Protein AF-A0A6F8YF92-F1 (afdb_monomer_lite)

pLDDT: mean 78.63, std 19.3, range [41.84, 97.56]

Radius of gyration: 23.36 Å; chains: 1; bounding box: 31×30×79 Å

Secondary structure (DSSP, 8-state):
--PPPPGGGHHHHHHHHHHHHHHHHHHHHTT-HHHHHHHHHHHHHHHHHHHHHHHHHHHHHH-------------------

Structure (mmCIF, N/CA/C/O backbone):
data_AF-A0A6F8YF92-F1
#
_entry.id   AF-A0A6F8YF92-F1
#
loop_
_atom_site.group_PDB
_atom_site.id
_atom_site.type_symbol
_atom_site.label_atom_id
_atom_site.label_alt_id
_atom_site.label_comp_id
_atom_site.label_asym_id
_atom_site.label_entity_id
_atom_site.label_seq_id
_atom_site.pdbx_PDB_ins_code
_atom_site.Cartn_x
_atom_site.Cartn_y
_atom_site.Cartn_z
_atom_site.occupancy
_atom_site.B_iso_or_equiv
_atom_site.auth_seq_id
_atom_site.auth_comp_id
_atom_site.auth_asym_id
_atom_site.auth_atom_id
_atom_site.pdbx_PDB_model_num
ATOM 1 N N . MET A 1 1 ? 14.828 17.339 -16.172 1.00 44.91 1 MET A N 1
ATOM 2 C CA . MET A 1 1 ? 15.659 16.119 -16.070 1.00 44.91 1 MET A CA 1
ATOM 3 C C . MET A 1 1 ? 14.813 15.007 -15.471 1.00 44.91 1 MET A C 1
ATOM 5 O O . MET A 1 1 ? 14.217 15.234 -14.428 1.00 44.91 1 MET A O 1
ATOM 9 N N . GLN A 1 2 ? 14.673 13.860 -16.137 1.00 54.94 2 GLN A N 1
ATOM 10 C CA . GLN A 1 2 ? 13.852 12.752 -15.636 1.00 54.94 2 GLN A CA 1
ATOM 11 C C . GLN A 1 2 ? 14.761 11.752 -14.910 1.00 54.94 2 GLN A C 1
ATOM 13 O O . GLN A 1 2 ? 15.525 11.040 -15.555 1.00 54.94 2 GLN A O 1
ATOM 18 N N . ILE A 1 3 ? 14.714 11.732 -13.574 1.00 67.19 3 ILE A N 1
ATOM 19 C CA . ILE A 1 3 ? 15.453 10.756 -12.761 1.00 67.19 3 ILE A CA 1
ATOM 20 C C . ILE A 1 3 ? 14.776 9.391 -12.934 1.00 67.19 3 ILE A C 1
ATOM 22 O O . ILE A 1 3 ? 13.589 9.241 -12.643 1.00 67.19 3 ILE A O 1
ATOM 26 N N . ARG A 1 4 ? 15.515 8.403 -13.449 1.00 65.62 4 ARG A N 1
ATOM 27 C CA . ARG A 1 4 ? 15.037 7.021 -13.586 1.00 65.62 4 ARG A CA 1
ATOM 28 C C . ARG A 1 4 ? 15.205 6.301 -12.236 1.00 65.62 4 ARG A C 1
ATOM 30 O O . ARG A 1 4 ? 16.300 6.349 -11.681 1.00 65.62 4 ARG A O 1
ATOM 37 N N . PRO A 1 5 ? 14.163 5.649 -11.694 1.00 71.69 5 PRO A N 1
ATOM 38 C CA . PRO A 1 5 ? 14.282 4.825 -10.493 1.00 71.69 5 PRO A CA 1
ATOM 39 C C . PRO A 1 5 ? 15.234 3.640 -10.715 1.00 71.69 5 PRO A C 1
ATOM 41 O O . PRO A 1 5 ? 15.129 2.960 -11.734 1.00 71.69 5 PRO A O 1
ATOM 44 N N . ASP A 1 6 ? 16.122 3.375 -9.754 1.00 77.06 6 ASP A N 1
ATOM 45 C CA . ASP A 1 6 ? 17.044 2.232 -9.780 1.00 77.06 6 ASP A CA 1
ATOM 46 C C . ASP A 1 6 ? 16.296 0.902 -9.530 1.00 77.06 6 ASP A C 1
ATOM 48 O O . ASP A 1 6 ? 15.712 0.735 -8.452 1.00 77.06 6 ASP A O 1
ATOM 52 N N . PRO A 1 7 ? 16.291 -0.057 -10.478 1.00 73.31 7 PRO A N 1
ATOM 53 C CA . PRO A 1 7 ? 15.556 -1.316 -10.343 1.00 73.31 7 PRO A CA 1
ATOM 54 C C . PRO A 1 7 ? 16.039 -2.193 -9.179 1.00 73.31 7 PRO A C 1
ATOM 56 O O . PRO A 1 7 ? 15.239 -2.968 -8.648 1.00 73.31 7 PRO A O 1
ATOM 59 N N . ALA A 1 8 ? 17.283 -2.038 -8.706 1.00 81.31 8 ALA A N 1
ATOM 60 C CA . ALA A 1 8 ? 17.778 -2.768 -7.536 1.00 81.31 8 ALA A CA 1
ATOM 61 C C . ALA A 1 8 ? 17.080 -2.356 -6.220 1.00 81.31 8 ALA A C 1
ATOM 63 O O . ALA A 1 8 ? 17.168 -3.069 -5.221 1.00 81.31 8 ALA A O 1
ATOM 64 N N . GLN A 1 9 ? 16.301 -1.267 -6.213 1.00 85.56 9 GLN A N 1
ATOM 65 C CA . GLN A 1 9 ? 15.485 -0.855 -5.064 1.00 85.56 9 GLN A CA 1
ATOM 66 C C . GLN A 1 9 ? 14.174 -1.650 -4.907 1.00 85.56 9 GLN A C 1
ATOM 68 O O . GLN A 1 9 ? 13.497 -1.499 -3.886 1.00 85.56 9 GLN A O 1
ATOM 73 N N . LEU A 1 10 ? 13.789 -2.485 -5.884 1.00 87.38 10 LEU A N 1
ATOM 74 C CA . LEU A 1 10 ? 12.515 -3.222 -5.868 1.00 87.38 10 LEU A CA 1
ATOM 75 C C . LEU A 1 10 ? 12.334 -4.105 -4.618 1.00 87.38 10 LEU A C 1
ATOM 77 O O . LEU A 1 10 ? 11.282 -4.000 -3.979 1.00 87.38 10 LEU A O 1
ATOM 81 N N . PRO A 1 11 ? 13.313 -4.945 -4.218 1.00 90.38 11 PRO A N 1
ATOM 82 C CA . PRO A 1 11 ? 13.184 -5.773 -3.018 1.00 90.38 11 PRO A CA 1
ATOM 83 C C . PRO A 1 11 ? 13.000 -4.933 -1.752 1.00 90.38 11 PRO A C 1
ATOM 85 O O . PRO A 1 11 ? 12.155 -5.245 -0.914 1.00 90.38 11 PRO A O 1
ATOM 88 N N . ARG A 1 12 ? 13.729 -3.816 -1.648 1.00 92.19 12 ARG A N 1
ATOM 89 C CA . ARG A 1 12 ? 13.625 -2.891 -0.516 1.00 92.19 12 ARG A CA 1
ATOM 90 C C . ARG A 1 12 ? 12.228 -2.281 -0.416 1.00 92.19 12 ARG A C 1
ATOM 92 O O . ARG A 1 12 ? 11.670 -2.215 0.675 1.00 92.19 12 ARG A O 1
ATOM 99 N N . LEU A 1 13 ? 11.647 -1.857 -1.539 1.00 93.06 13 LEU A N 1
ATOM 100 C CA . LEU A 1 13 ? 10.303 -1.280 -1.547 1.00 93.06 13 LEU A CA 1
ATOM 101 C C . LEU A 1 13 ? 9.220 -2.296 -1.171 1.00 93.06 13 LEU A C 1
ATOM 103 O O . LEU A 1 13 ? 8.299 -1.959 -0.431 1.00 93.06 13 LEU A O 1
ATOM 107 N N . LYS A 1 14 ? 9.354 -3.545 -1.635 1.00 93.75 14 LYS A N 1
ATOM 108 C CA . LYS A 1 14 ? 8.474 -4.644 -1.215 1.00 93.75 14 LYS A CA 1
ATOM 109 C C . LYS A 1 14 ? 8.560 -4.878 0.295 1.00 93.75 14 LYS A C 1
ATOM 111 O O . LYS A 1 14 ? 7.522 -5.011 0.931 1.00 93.75 14 LYS A O 1
ATOM 116 N N . GLY A 1 15 ? 9.767 -4.855 0.865 1.00 96.00 15 GLY A N 1
ATOM 117 C CA . GLY A 1 15 ? 9.967 -4.954 2.315 1.00 96.00 15 GLY A CA 1
ATOM 118 C C . GLY A 1 15 ? 9.273 -3.829 3.088 1.00 96.00 15 GLY A C 1
ATOM 119 O O . GLY A 1 15 ? 8.556 -4.098 4.047 1.00 96.00 15 GLY A O 1
ATOM 120 N N . ILE A 1 16 ? 9.399 -2.580 2.622 1.00 95.12 16 ILE A N 1
ATOM 121 C CA . ILE A 1 16 ? 8.697 -1.429 3.218 1.00 95.12 16 ILE A CA 1
ATOM 122 C C . ILE A 1 16 ? 7.177 -1.630 3.172 1.00 95.12 16 ILE A C 1
ATOM 124 O O . ILE A 1 16 ? 6.503 -1.417 4.174 1.00 95.12 16 ILE A O 1
ATOM 128 N N . ARG A 1 17 ? 6.630 -2.075 2.035 1.00 96.00 17 ARG A N 1
ATOM 129 C CA . ARG A 1 17 ? 5.191 -2.336 1.891 1.00 96.00 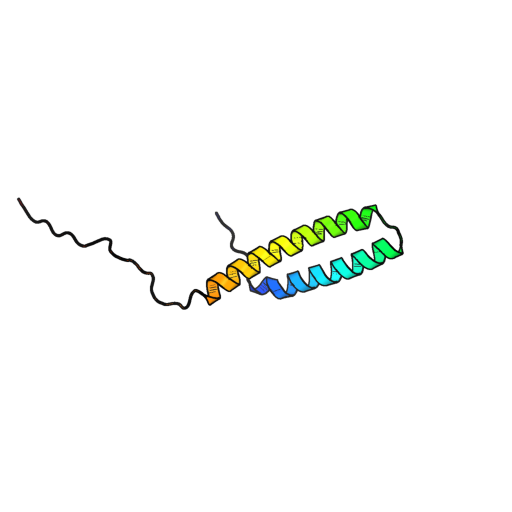17 ARG A CA 1
ATOM 130 C C . ARG A 1 17 ? 4.694 -3.397 2.872 1.00 96.00 17 ARG A C 1
ATOM 132 O O . ARG A 1 17 ? 3.657 -3.194 3.493 1.00 96.00 17 ARG A O 1
ATOM 139 N N . VAL A 1 18 ? 5.419 -4.507 3.018 1.00 97.56 18 VAL A N 1
ATOM 140 C CA . VAL A 1 18 ? 5.062 -5.573 3.971 1.00 97.56 18 VAL A CA 1
ATOM 141 C C . VAL A 1 18 ? 5.041 -5.031 5.397 1.00 97.56 18 VAL A C 1
ATOM 143 O O . VAL A 1 18 ? 4.040 -5.194 6.087 1.00 97.56 18 VAL A O 1
ATOM 146 N N . ASN A 1 19 ? 6.082 -4.303 5.801 1.00 97.31 19 ASN A N 1
ATOM 147 C CA . ASN A 1 19 ? 6.147 -3.730 7.143 1.00 97.31 19 ASN A CA 1
ATOM 148 C C . ASN A 1 19 ? 5.019 -2.717 7.414 1.00 97.31 19 ASN A C 1
ATOM 150 O O . ASN A 1 19 ? 4.452 -2.694 8.503 1.00 97.31 19 ASN A O 1
ATOM 154 N N . LEU A 1 20 ? 4.642 -1.910 6.417 1.00 96.31 20 LEU A N 1
ATOM 155 C CA . LEU A 1 20 ? 3.505 -0.993 6.538 1.00 96.31 20 LEU A CA 1
ATOM 156 C C . LEU A 1 20 ? 2.169 -1.733 6.703 1.00 96.31 20 LEU A C 1
ATOM 158 O O . LEU A 1 20 ? 1.312 -1.267 7.448 1.00 96.31 20 LEU A O 1
ATOM 162 N N . LEU A 1 21 ? 1.977 -2.882 6.047 1.00 97.00 21 LEU A N 1
ATOM 163 C CA . LEU A 1 21 ? 0.771 -3.701 6.222 1.00 97.00 21 LEU A CA 1
ATOM 164 C C . LEU A 1 21 ? 0.689 -4.309 7.629 1.00 97.00 21 LEU A C 1
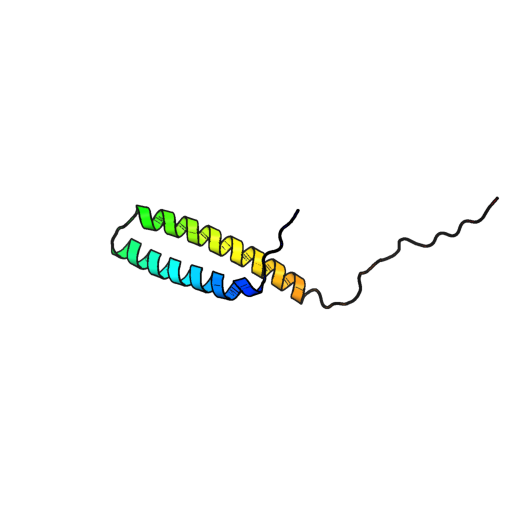ATOM 166 O O . LEU A 1 21 ? -0.394 -4.331 8.213 1.00 97.00 21 LEU A O 1
ATOM 170 N N . GLU A 1 22 ? 1.817 -4.758 8.184 1.00 97.38 22 GLU A N 1
ATOM 171 C CA . GLU A 1 22 ? 1.901 -5.232 9.574 1.00 97.38 22 GLU A CA 1
ATOM 172 C C . GLU A 1 22 ? 1.546 -4.105 10.552 1.00 97.38 22 GLU A C 1
ATOM 174 O O . GLU A 1 22 ? 0.628 -4.247 11.361 1.00 97.38 22 GLU A O 1
ATOM 179 N N . ARG A 1 23 ? 2.171 -2.934 10.381 1.00 95.81 23 ARG A N 1
ATOM 180 C CA . ARG A 1 23 ? 1.897 -1.730 11.177 1.00 95.81 23 ARG A CA 1
ATOM 181 C C . ARG A 1 23 ? 0.435 -1.284 11.076 1.00 95.81 23 ARG A C 1
ATOM 183 O O . ARG A 1 23 ? -0.149 -0.844 12.060 1.00 95.81 23 ARG A O 1
ATOM 190 N N . MET A 1 24 ? -0.173 -1.397 9.892 1.00 96.31 24 MET A N 1
ATOM 191 C CA . MET A 1 24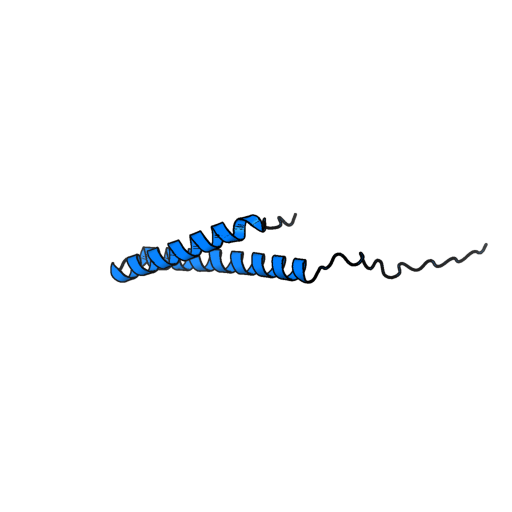 ? -1.585 -1.069 9.684 1.00 96.31 24 MET A CA 1
ATOM 192 C C . MET A 1 24 ? -2.495 -1.994 10.491 1.00 96.31 24 MET A C 1
ATOM 194 O O . MET A 1 24 ? -3.496 -1.534 11.039 1.00 96.31 24 MET A O 1
ATOM 198 N N . LYS A 1 25 ? -2.171 -3.290 10.552 1.00 96.38 25 LYS A N 1
ATOM 199 C CA . LYS A 1 25 ? -2.929 -4.255 11.348 1.00 96.38 25 LYS A CA 1
ATOM 200 C C . LYS A 1 25 ? -2.866 -3.887 12.831 1.00 96.38 25 LYS A C 1
ATOM 202 O O . LYS A 1 25 ? -3.910 -3.743 13.451 1.00 96.38 25 LYS A O 1
ATOM 207 N N . GLU A 1 26 ? -1.670 -3.632 13.356 1.00 95.88 26 GLU A N 1
ATOM 208 C CA . GLU A 1 26 ? -1.475 -3.204 14.748 1.00 95.88 26 GLU A CA 1
ATOM 209 C C . GLU A 1 26 ? -2.240 -1.911 15.061 1.00 95.88 26 GLU A C 1
ATOM 211 O O . GLU A 1 26 ? -2.973 -1.837 16.044 1.00 95.88 26 GLU A O 1
ATOM 216 N N . ALA A 1 27 ? -2.137 -0.898 14.195 1.00 96.38 27 ALA A N 1
ATOM 217 C CA . ALA A 1 27 ? -2.837 0.369 14.387 1.00 96.38 27 ALA A CA 1
ATOM 218 C C . ALA A 1 27 ? -4.368 0.199 14.388 1.00 96.38 27 ALA A C 1
ATOM 220 O O . ALA A 1 27 ? -5.057 0.882 15.146 1.00 96.38 27 ALA A O 1
ATOM 221 N N . LYS A 1 28 ? -4.909 -0.722 13.577 1.00 94.94 28 LYS A N 1
ATOM 222 C CA . LYS A 1 28 ? -6.340 -1.066 13.580 1.00 94.94 28 LYS A CA 1
ATOM 223 C C . LYS A 1 28 ? -6.738 -1.805 14.856 1.00 94.94 28 LYS A C 1
ATOM 225 O O . LYS A 1 28 ? -7.731 -1.423 15.469 1.00 94.94 28 LYS A O 1
ATOM 230 N N . ASP A 1 29 ? -5.944 -2.786 15.277 1.00 95.94 29 ASP A N 1
ATOM 231 C CA . ASP A 1 29 ? -6.192 -3.578 16.488 1.00 95.94 29 ASP A CA 1
ATOM 232 C C . ASP A 1 29 ? -6.156 -2.703 17.759 1.00 95.94 29 ASP A C 1
ATOM 234 O O . ASP A 1 29 ? -6.939 -2.912 18.685 1.00 95.94 29 ASP A O 1
ATOM 238 N N . HIS A 1 30 ? -5.307 -1.670 17.786 1.00 93.94 30 HIS A N 1
ATOM 239 C CA . HIS A 1 30 ? -5.190 -0.713 18.893 1.00 93.94 30 HIS A CA 1
ATOM 240 C C . HIS A 1 30 ? -6.072 0.544 18.760 1.00 93.94 30 HIS A C 1
ATOM 242 O O . HIS A 1 30 ? -6.076 1.388 19.659 1.00 93.94 30 HIS A O 1
ATOM 248 N N . GLY A 1 31 ? -6.821 0.696 17.662 1.00 93.25 31 GLY A N 1
ATOM 249 C CA . GLY A 1 31 ? -7.705 1.846 17.439 1.00 93.25 31 GLY A CA 1
ATOM 250 C C . GLY A 1 31 ? -6.983 3.178 17.190 1.00 93.25 31 GLY A C 1
ATOM 251 O O . GLY A 1 31 ? -7.551 4.248 17.415 1.00 93.25 31 GLY A O 1
ATOM 252 N N . TRP A 1 32 ? -5.736 3.154 16.718 1.00 95.06 32 TRP A N 1
ATOM 253 C CA . TRP A 1 32 ? -4.944 4.351 16.421 1.00 95.06 32 TRP A CA 1
ATOM 254 C C . TRP A 1 32 ? -5.314 4.950 15.060 1.00 95.06 32 TRP A C 1
ATOM 256 O O . TRP A 1 32 ? -4.557 4.873 14.093 1.00 95.06 32 TRP A O 1
ATOM 266 N N . LEU A 1 33 ? -6.487 5.581 14.974 1.00 87.62 33 LEU A N 1
ATOM 267 C CA . LEU A 1 33 ? -7.039 6.099 13.712 1.00 87.62 33 LEU A CA 1
ATOM 268 C C . LEU A 1 33 ? -6.116 7.100 12.988 1.00 87.62 33 LEU A C 1
ATOM 270 O O . LEU A 1 33 ? -6.065 7.103 11.759 1.00 87.62 33 LEU A O 1
ATOM 274 N N . GLY A 1 34 ? -5.359 7.916 13.731 1.00 89.31 34 GLY A N 1
ATOM 275 C CA . GLY A 1 34 ? -4.382 8.845 13.147 1.00 89.31 34 GLY A CA 1
ATOM 276 C C . GLY A 1 34 ? -3.204 8.135 12.467 1.00 89.31 34 GLY A C 1
ATOM 277 O O . GLY A 1 34 ? -2.794 8.527 11.375 1.00 89.31 34 GLY A O 1
ATOM 278 N N . GLU A 1 35 ? -2.712 7.051 13.069 1.00 92.69 35 GLU A N 1
ATOM 279 C CA . GLU A 1 35 ? -1.655 6.212 12.490 1.00 92.69 35 GLU A CA 1
ATOM 280 C C . GLU A 1 35 ? -2.170 5.447 11.268 1.00 92.69 35 GLU A C 1
ATOM 282 O O . GLU A 1 35 ? -1.484 5.387 10.252 1.00 92.69 35 GLU A O 1
ATOM 287 N N . VAL A 1 36 ? -3.406 4.932 11.313 1.00 94.56 36 VAL A N 1
ATOM 288 C CA . VAL A 1 36 ? -4.019 4.241 10.165 1.00 94.56 36 VAL A CA 1
ATOM 289 C C . VAL A 1 36 ? -4.029 5.138 8.924 1.00 94.56 36 VAL A C 1
ATOM 291 O O . VAL A 1 36 ? -3.551 4.713 7.874 1.00 94.56 36 VAL A O 1
ATOM 294 N N . ALA A 1 37 ? -4.486 6.389 9.043 1.00 94.19 37 ALA A N 1
ATOM 295 C CA . ALA A 1 37 ? -4.527 7.320 7.912 1.00 94.19 37 ALA A CA 1
ATOM 296 C C . ALA A 1 37 ? -3.125 7.637 7.352 1.00 94.19 37 ALA A C 1
ATOM 298 O O . ALA A 1 37 ? -2.923 7.677 6.135 1.00 94.19 37 ALA A O 1
ATOM 299 N N . ALA A 1 38 ? -2.134 7.830 8.229 1.00 95.62 38 ALA A N 1
ATOM 300 C CA . ALA A 1 38 ? -0.752 8.082 7.820 1.00 95.62 38 ALA A CA 1
ATOM 301 C C . ALA A 1 38 ? -0.117 6.862 7.120 1.00 95.62 38 ALA A C 1
ATOM 303 O O . ALA A 1 38 ? 0.607 7.005 6.124 1.00 95.62 38 ALA A O 1
ATOM 304 N N . ILE A 1 39 ? -0.415 5.655 7.607 1.00 96.25 39 ILE A N 1
ATOM 305 C CA . ILE A 1 39 ? 0.062 4.395 7.031 1.00 96.25 39 ILE A CA 1
ATOM 306 C C . ILE A 1 39 ? -0.595 4.137 5.670 1.00 96.25 39 ILE A C 1
ATOM 308 O O . ILE A 1 39 ? 0.106 3.766 4.730 1.00 96.25 39 ILE A O 1
ATOM 312 N N . GLU A 1 40 ? -1.896 4.395 5.512 1.00 96.81 40 GLU A N 1
ATOM 313 C CA . GLU A 1 40 ? -2.599 4.266 4.226 1.00 96.81 40 GLU A CA 1
ATOM 314 C C . GLU A 1 40 ? -2.024 5.207 3.158 1.00 96.81 40 GLU A C 1
ATOM 316 O O . GLU A 1 40 ? -1.759 4.782 2.030 1.00 96.81 40 GLU A O 1
ATOM 321 N N . ALA A 1 41 ? -1.740 6.464 3.515 1.00 96.19 41 ALA A N 1
ATOM 322 C CA . ALA A 1 41 ? -1.085 7.405 2.606 1.00 96.19 41 ALA A CA 1
ATOM 323 C C . ALA A 1 41 ? 0.316 6.919 2.187 1.00 96.19 41 ALA A C 1
ATOM 3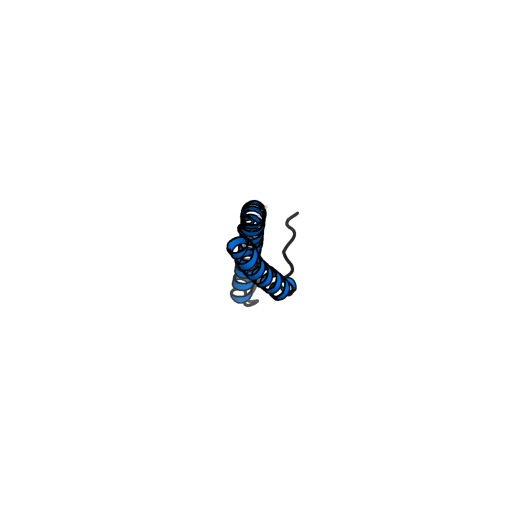25 O O . ALA A 1 41 ? 0.697 7.011 1.015 1.00 96.19 41 ALA A O 1
ATOM 326 N N . SER A 1 42 ? 1.068 6.351 3.133 1.00 96.06 42 SER A N 1
ATOM 327 C CA . SER A 1 42 ? 2.405 5.802 2.882 1.00 96.06 42 SER A CA 1
ATOM 328 C C . SER A 1 42 ? 2.365 4.544 2.008 1.00 96.06 42 SER A C 1
ATOM 330 O O . SER A 1 42 ? 3.188 4.406 1.099 1.00 96.06 42 SER A O 1
ATOM 332 N N . LEU A 1 43 ? 1.384 3.659 2.218 1.00 96.50 43 LEU A N 1
ATOM 333 C CA . LEU A 1 43 ? 1.126 2.493 1.367 1.00 96.50 43 LEU A CA 1
ATOM 334 C C . LEU A 1 43 ? 0.793 2.918 -0.060 1.00 96.50 43 LEU A C 1
ATOM 336 O O . LEU A 1 43 ? 1.417 2.429 -0.998 1.00 96.50 43 LEU A O 1
ATOM 340 N N . ALA A 1 44 ? -0.105 3.891 -0.230 1.00 96.88 44 ALA A N 1
ATOM 341 C CA . ALA A 1 44 ? -0.460 4.406 -1.548 1.00 96.88 44 AL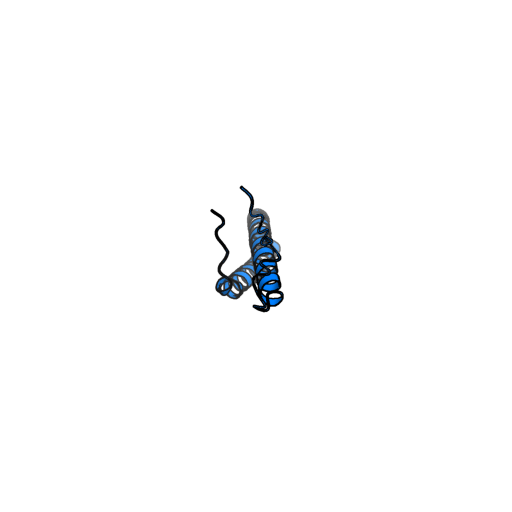A A CA 1
ATOM 342 C C . ALA A 1 44 ? 0.758 4.979 -2.295 1.00 96.88 44 ALA A C 1
ATOM 344 O O . ALA A 1 44 ? 0.885 4.806 -3.508 1.00 96.88 44 ALA A O 1
ATOM 345 N N . ALA A 1 45 ? 1.678 5.647 -1.594 1.00 94.44 45 ALA A N 1
ATOM 346 C CA . ALA A 1 45 ? 2.921 6.132 -2.189 1.00 94.44 45 ALA A CA 1
ATOM 347 C C . ALA A 1 45 ? 3.883 4.986 -2.563 1.00 94.44 45 ALA A C 1
ATOM 349 O O . ALA A 1 45 ? 4.491 5.016 -3.639 1.00 94.44 45 ALA A O 1
ATOM 350 N N . ALA A 1 46 ? 4.013 3.972 -1.701 1.00 94.44 46 ALA A N 1
ATOM 351 C CA . ALA A 1 46 ? 4.843 2.796 -1.955 1.00 94.44 46 ALA A CA 1
ATOM 352 C C . ALA A 1 46 ? 4.330 1.982 -3.155 1.00 94.44 46 ALA A C 1
ATOM 354 O O . ALA A 1 46 ? 5.126 1.621 -4.024 1.00 94.44 46 ALA A O 1
ATOM 355 N N . ASP A 1 47 ? 3.017 1.769 -3.244 1.00 94.50 47 ASP A N 1
ATOM 356 C CA . ASP A 1 47 ? 2.365 1.048 -4.340 1.00 94.50 47 ASP A CA 1
ATOM 357 C C . ASP A 1 47 ? 2.562 1.770 -5.676 1.00 94.50 47 ASP A C 1
ATOM 359 O O . ASP A 1 47 ? 3.056 1.170 -6.629 1.00 94.50 47 ASP A O 1
ATOM 363 N N . ARG A 1 48 ? 2.336 3.092 -5.730 1.00 94.00 48 ARG A N 1
ATOM 364 C CA . ARG A 1 48 ? 2.615 3.889 -6.942 1.00 94.00 48 ARG A CA 1
ATOM 365 C C . ARG A 1 48 ? 4.061 3.741 -7.408 1.00 94.00 48 ARG A C 1
ATOM 367 O O . ARG A 1 48 ? 4.330 3.653 -8.605 1.00 94.00 48 ARG A O 1
ATOM 374 N N . LYS A 1 49 ? 5.017 3.735 -6.475 1.00 90.81 49 LYS A N 1
ATOM 375 C CA . LYS A 1 49 ? 6.435 3.590 -6.819 1.00 90.81 49 LYS A CA 1
ATOM 376 C C . LYS A 1 49 ? 6.752 2.170 -7.301 1.00 90.81 49 LYS A C 1
ATOM 378 O O . LYS A 1 49 ? 7.523 2.039 -8.248 1.00 90.81 49 LYS A O 1
ATOM 383 N N . LEU A 1 50 ? 6.139 1.133 -6.725 1.00 91.38 50 LEU A N 1
ATOM 384 C CA . LEU A 1 50 ? 6.236 -0.238 -7.239 1.00 91.38 50 LEU A CA 1
ATOM 385 C C . LEU A 1 50 ? 5.678 -0.352 -8.659 1.00 91.38 50 LEU A C 1
ATOM 387 O O . LEU A 1 50 ? 6.343 -0.936 -9.511 1.00 91.38 50 LEU A O 1
ATOM 391 N N . ASP A 1 51 ? 4.519 0.243 -8.936 1.00 91.00 51 ASP A N 1
ATOM 392 C CA . ASP A 1 51 ? 3.898 0.214 -10.263 1.00 91.00 51 ASP A CA 1
ATOM 393 C C . ASP A 1 51 ? 4.785 0.871 -11.319 1.00 91.00 51 ASP A C 1
ATOM 395 O O . ASP A 1 51 ? 5.028 0.292 -12.380 1.00 91.00 51 ASP A O 1
ATOM 399 N N . VAL A 1 52 ? 5.353 2.042 -11.009 1.00 88.38 52 VAL A N 1
ATOM 400 C CA . VAL A 1 52 ? 6.320 2.712 -11.891 1.00 88.38 52 VAL A CA 1
ATOM 401 C C . VAL A 1 52 ? 7.534 1.816 -12.153 1.00 88.38 52 VAL A C 1
ATOM 403 O O . VAL A 1 52 ? 7.962 1.683 -13.300 1.00 88.38 52 VAL A O 1
ATOM 406 N N . MET A 1 53 ? 8.087 1.178 -11.118 1.00 86.56 53 MET A N 1
ATOM 407 C CA . MET A 1 53 ? 9.248 0.295 -11.267 1.00 86.56 53 MET A CA 1
ATOM 408 C C . MET A 1 53 ? 8.922 -0.966 -12.078 1.00 86.56 53 MET A C 1
ATOM 410 O O . MET A 1 53 ? 9.714 -1.347 -12.939 1.00 86.56 53 MET A O 1
ATOM 414 N N . ASN A 1 54 ? 7.756 -1.579 -11.862 1.00 85.94 54 ASN A N 1
ATOM 415 C CA . ASN A 1 54 ? 7.291 -2.734 -12.631 1.00 85.94 54 ASN A CA 1
ATOM 416 C C . ASN A 1 54 ? 7.051 -2.368 -14.101 1.00 85.94 54 ASN A C 1
ATOM 418 O O . ASN A 1 54 ? 7.462 -3.112 -14.987 1.00 85.94 54 ASN A O 1
ATOM 422 N N . ALA A 1 55 ? 6.452 -1.206 -14.378 1.00 85.00 55 ALA A N 1
ATOM 423 C CA . ALA A 1 55 ? 6.241 -0.723 -15.740 1.00 85.00 55 ALA A CA 1
ATOM 424 C C . ALA A 1 55 ? 7.568 -0.466 -16.473 1.00 85.00 55 ALA A C 1
ATOM 426 O O . ALA A 1 55 ? 7.690 -0.767 -17.660 1.00 85.00 55 ALA A O 1
ATOM 427 N N . ILE A 1 56 ? 8.579 0.062 -15.776 1.00 82.00 56 ILE A N 1
ATOM 428 C CA . ILE A 1 56 ? 9.931 0.220 -16.325 1.00 82.00 56 ILE A CA 1
ATOM 429 C C . ILE A 1 56 ? 10.550 -1.156 -16.595 1.00 82.00 56 ILE A C 1
ATOM 431 O O . ILE A 1 56 ? 10.984 -1.408 -17.716 1.00 82.00 56 ILE A O 1
ATOM 435 N N . ALA A 1 57 ? 10.539 -2.066 -15.618 1.00 77.75 57 ALA A N 1
ATOM 436 C CA . ALA A 1 57 ? 11.103 -3.407 -15.769 1.00 77.75 57 ALA A CA 1
ATOM 437 C C . ALA A 1 57 ? 10.457 -4.188 -16.929 1.00 77.75 57 ALA A C 1
ATOM 439 O O . ALA A 1 57 ? 11.172 -4.769 -17.740 1.00 77.75 57 ALA A O 1
ATOM 440 N N . ALA A 1 58 ? 9.128 -4.130 -17.063 1.00 75.94 58 ALA A N 1
ATOM 441 C CA . ALA A 1 58 ? 8.388 -4.767 -18.152 1.00 75.94 58 ALA A CA 1
ATOM 442 C C . ALA A 1 58 ? 8.724 -4.174 -19.530 1.00 75.94 58 ALA A C 1
ATOM 444 O O . ALA A 1 58 ? 8.764 -4.885 -20.530 1.00 75.94 58 ALA A O 1
ATOM 445 N N . ARG A 1 59 ? 9.006 -2.867 -19.606 1.00 69.06 59 ARG A N 1
ATOM 446 C CA . ARG A 1 59 ? 9.501 -2.252 -20.846 1.00 69.06 59 ARG A CA 1
ATOM 447 C C . ARG A 1 59 ? 10.903 -2.746 -21.181 1.00 69.06 59 ARG A C 1
ATOM 449 O O . ARG A 1 59 ? 11.154 -3.049 -22.336 1.00 69.06 59 ARG A O 1
ATOM 456 N N . HIS A 1 60 ? 11.788 -2.883 -20.194 1.00 60.97 60 HIS A N 1
ATOM 457 C CA . HIS A 1 60 ? 13.142 -3.402 -20.410 1.00 60.97 60 HIS A CA 1
ATOM 458 C C . HIS A 1 60 ? 13.179 -4.890 -20.790 1.00 60.97 60 HIS A C 1
ATOM 460 O O . HIS A 1 60 ? 14.072 -5.277 -21.533 1.00 60.97 60 HIS A O 1
ATOM 466 N N . THR A 1 61 ? 12.227 -5.719 -20.344 1.00 56.41 61 THR A N 1
ATOM 467 C CA . THR A 1 61 ? 12.118 -7.115 -20.809 1.00 56.41 61 THR A CA 1
ATOM 468 C C . THR A 1 61 ? 11.566 -7.221 -22.231 1.00 56.41 61 THR A C 1
ATOM 470 O O . THR A 1 61 ? 11.982 -8.109 -22.973 1.00 56.41 61 THR A O 1
ATOM 473 N N . VAL A 1 62 ? 10.669 -6.311 -22.636 1.00 54.56 62 VAL A N 1
ATOM 474 C CA . VAL A 1 62 ? 10.207 -6.184 -24.033 1.00 54.56 62 VAL A CA 1
ATOM 475 C C . VAL A 1 62 ? 11.303 -5.600 -24.931 1.00 54.56 62 VAL A C 1
ATOM 477 O O . VAL A 1 62 ? 11.375 -5.938 -26.111 1.00 54.56 62 VAL A O 1
ATOM 480 N N . THR A 1 63 ? 12.225 -4.811 -24.379 1.00 51.09 63 THR A N 1
ATOM 481 C CA . THR A 1 63 ? 13.455 -4.419 -25.070 1.00 51.09 63 THR A CA 1
ATOM 482 C C . THR A 1 63 ? 14.487 -5.549 -25.009 1.00 51.09 63 THR A C 1
ATOM 484 O O . THR A 1 63 ? 15.526 -5.443 -24.359 1.00 51.09 63 THR A O 1
ATOM 487 N N . HIS A 1 64 ? 14.247 -6.625 -25.765 1.00 47.06 64 HIS A N 1
ATOM 488 C CA . HIS A 1 64 ? 15.373 -7.313 -26.396 1.00 47.06 64 HIS A CA 1
ATOM 489 C C . HIS A 1 64 ? 16.152 -6.238 -27.163 1.00 47.06 64 HIS A C 1
ATOM 491 O O . HIS A 1 64 ? 15.552 -5.467 -27.911 1.00 47.06 64 HIS A O 1
ATOM 497 N N . LEU A 1 65 ? 17.461 -6.142 -26.930 1.00 58.94 65 LEU A N 1
ATOM 498 C CA . LEU A 1 65 ? 18.383 -5.220 -27.596 1.00 58.94 65 LEU A CA 1
ATOM 499 C C . LEU A 1 65 ? 18.501 -5.579 -29.090 1.00 58.94 65 LEU A C 1
ATOM 501 O O . LEU A 1 65 ? 19.528 -6.049 -29.563 1.00 58.94 65 LEU A O 1
ATOM 505 N N . GLY A 1 66 ? 17.414 -5.420 -29.832 1.00 47.44 66 GLY A N 1
ATOM 506 C CA . GLY A 1 66 ? 17.341 -5.555 -31.270 1.00 47.44 66 GLY A CA 1
ATOM 507 C C . GLY A 1 66 ? 17.191 -4.162 -31.838 1.00 47.44 66 GLY A C 1
ATOM 508 O O . GLY A 1 66 ? 16.077 -3.669 -31.887 1.00 47.44 66 GLY A O 1
ATOM 509 N N . MET A 1 67 ? 18.326 -3.567 -32.216 1.00 45.16 67 MET A N 1
ATOM 510 C CA . MET A 1 67 ? 18.455 -2.364 -33.042 1.00 45.16 67 MET A CA 1
ATOM 511 C C . MET A 1 67 ? 17.642 -1.138 -32.600 1.00 45.16 67 MET A C 1
ATOM 513 O O . MET A 1 67 ? 16.417 -1.107 -32.604 1.00 45.16 67 MET A O 1
ATOM 517 N N . SER A 1 68 ? 18.349 -0.033 -32.366 1.00 45.41 68 SER A N 1
ATOM 518 C CA . SER A 1 68 ? 17.776 1.282 -32.642 1.00 45.41 68 SER A CA 1
ATOM 519 C C . SER A 1 68 ? 17.262 1.263 -34.084 1.00 45.41 68 SER A C 1
ATOM 521 O O . SER A 1 68 ? 18.061 1.344 -35.015 1.00 45.41 68 SER A O 1
ATOM 523 N N . ASP A 1 69 ? 15.954 1.108 -34.278 1.00 51.31 69 ASP A N 1
ATOM 524 C CA . ASP A 1 69 ? 15.300 1.285 -35.570 1.00 51.31 69 ASP A CA 1
ATOM 525 C C . ASP A 1 69 ? 15.370 2.780 -35.912 1.00 51.31 69 ASP A C 1
ATOM 527 O O . ASP A 1 69 ? 14.424 3.547 -35.755 1.00 51.31 69 ASP A O 1
ATOM 531 N N . PHE A 1 70 ? 16.549 3.220 -36.356 1.00 55.59 70 PHE A N 1
ATOM 532 C CA . PHE A 1 70 ? 16.719 4.397 -37.196 1.00 55.59 70 PHE A CA 1
ATOM 533 C C . PHE A 1 70 ? 16.098 4.058 -38.559 1.00 55.59 70 PHE A C 1
ATOM 535 O O . PHE A 1 70 ? 16.788 3.969 -39.577 1.00 55.59 70 PHE A O 1
ATOM 542 N N . ARG A 1 71 ? 14.782 3.814 -38.613 1.00 48.12 71 ARG A N 1
ATOM 543 C CA . ARG A 1 71 ? 14.102 3.719 -39.899 1.00 48.12 71 ARG A CA 1
ATOM 544 C C . ARG A 1 71 ? 14.080 5.097 -40.530 1.00 48.12 71 ARG A C 1
ATOM 546 O O . ARG A 1 71 ? 13.242 5.941 -40.237 1.00 48.12 71 ARG A O 1
ATOM 553 N N . ALA A 1 72 ? 15.000 5.239 -41.473 1.00 53.72 72 ALA A N 1
ATOM 554 C CA . ALA A 1 72 ? 14.828 6.013 -42.682 1.00 53.72 72 ALA A CA 1
ATOM 555 C C . ALA A 1 72 ? 14.657 7.526 -42.488 1.00 53.72 72 ALA A C 1
ATOM 557 O O . ALA A 1 72 ? 13.718 8.119 -43.021 1.00 53.72 72 ALA A O 1
ATOM 558 N N . THR A 1 73 ? 15.674 8.195 -41.937 1.00 52.19 73 THR A N 1
ATOM 559 C CA . THR A 1 73 ? 16.047 9.486 -42.542 1.00 52.19 73 THR A CA 1
ATOM 560 C C . THR A 1 73 ? 16.761 9.170 -43.852 1.00 52.19 73 THR A C 1
ATOM 562 O O . THR A 1 73 ? 17.979 9.060 -43.944 1.00 52.19 73 THR A O 1
ATOM 565 N N . THR A 1 74 ? 15.919 8.867 -44.833 1.00 54.69 74 THR A N 1
ATOM 566 C CA . THR A 1 74 ? 16.211 8.546 -46.222 1.00 54.69 74 THR A CA 1
ATOM 567 C C . THR A 1 74 ? 17.320 9.434 -46.771 1.00 54.69 74 THR A C 1
ATOM 569 O O . THR A 1 74 ? 17.190 10.657 -46.803 1.00 54.69 74 THR A O 1
ATOM 572 N N . GLY A 1 75 ? 18.376 8.797 -47.275 1.00 53.44 75 GLY A N 1
ATOM 573 C CA . GLY A 1 75 ? 19.221 9.403 -48.286 1.00 53.44 75 GLY A CA 1
ATOM 574 C C . GLY A 1 75 ? 18.347 9.832 -49.458 1.00 53.44 75 GLY A C 1
ATOM 575 O O . GLY A 1 75 ? 17.839 9.001 -50.207 1.00 53.44 75 GLY A O 1
ATOM 576 N N . ARG A 1 76 ? 18.158 11.140 -49.617 1.00 56.59 76 ARG A N 1
ATOM 577 C CA . ARG A 1 76 ? 17.827 11.716 -50.913 1.00 56.59 76 ARG A CA 1
ATOM 578 C C . ARG A 1 76 ? 19.054 12.468 -51.396 1.00 56.59 76 ARG A C 1
ATOM 580 O O . ARG A 1 76 ? 19.257 13.631 -51.072 1.00 56.59 76 ARG A O 1
ATOM 587 N N . SER A 1 77 ? 19.863 11.768 -52.186 1.00 55.00 77 SER A N 1
ATOM 588 C CA . SER A 1 77 ? 20.650 12.407 -53.230 1.00 55.00 77 SER A CA 1
ATOM 589 C C . SER A 1 77 ? 19.691 13.160 -54.145 1.00 55.00 77 SER A C 1
ATOM 591 O O . SER A 1 77 ? 18.849 12.548 -54.797 1.00 55.00 77 SER A O 1
ATOM 593 N N . THR A 1 78 ? 19.836 14.475 -54.214 1.00 48.16 78 THR A N 1
ATOM 594 C CA . THR A 1 78 ? 19.537 15.227 -55.430 1.00 48.16 78 THR A CA 1
ATOM 595 C C . THR A 1 78 ? 20.722 16.138 -55.684 1.00 48.16 78 THR A C 1
ATOM 597 O O . THR A 1 78 ? 20.919 17.141 -55.006 1.00 48.16 78 THR A O 1
ATOM 600 N N . SER A 1 79 ? 21.541 15.697 -56.633 1.00 47.50 79 SER A N 1
ATOM 601 C CA . SER A 1 79 ? 22.399 16.520 -57.478 1.00 47.50 79 SER A CA 1
ATOM 602 C C . SER A 1 79 ? 21.617 17.686 -58.107 1.00 47.50 79 SER A C 1
ATOM 604 O O . SER A 1 79 ? 20.387 17.616 -58.138 1.00 47.50 79 SER A O 1
ATOM 606 N N . GLN A 1 80 ? 22.359 18.618 -58.737 1.00 44.81 80 GLN A N 1
ATOM 607 C CA . GLN A 1 80 ? 21.923 19.641 -59.721 1.00 44.81 80 GLN A CA 1
ATOM 608 C C . GLN A 1 80 ? 21.707 21.032 -59.076 1.00 44.81 80 GLN A C 1
ATOM 610 O O . GLN A 1 80 ? 20.894 21.147 -58.167 1.00 44.81 80 GLN A O 1
ATOM 615 N N . THR A 1 81 ? 22.412 22.121 -59.414 1.00 41.84 81 THR A N 1
ATOM 616 C CA . THR A 1 81 ? 23.350 22.492 -60.499 1.00 41.84 81 THR A CA 1
ATOM 617 C C . THR A 1 81 ? 24.350 23.505 -59.947 1.00 41.84 81 THR A C 1
ATOM 619 O O . THR A 1 81 ? 23.927 24.310 -59.087 1.00 41.84 81 THR A O 1
#

Sequence (81 aa):
MQIRPDPAQLPRLKGIRVNLLERMKEAKDHGWLGEVAAIEASLAAADRKLDVMNAIAARHTVTHLGMSDFRATTG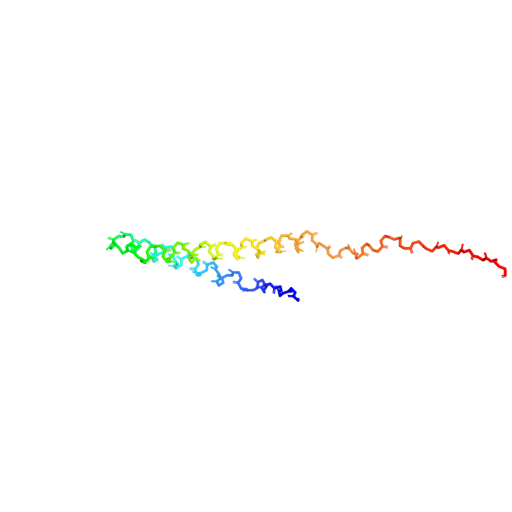RSTSQT

Foldseek 3Di:
DDDDDDLVCLVVLVVVLVVLVVVLVVCVVVVVVVSNVVSVVVNVVSVVVNVSSVVVVVVVVVPPVDDPPPPDPDDDDDDDD

Organism: NCBI:txid624315